Protein AF-A0A2N7QNX6-F1 (afdb_monomer_lite)

Sequence (77 aa):
MGNDLDINHGVDFERALERLQHAAGKIFRQYREAKHRNGDEAEVERLRQAYIDAQCEAESLSSRDEAAIRAVLARPI

Radius of gyration: 18.15 Å; chains: 1; bounding box: 41×20×56 Å

Foldseek 3Di:
DDPPPPDVVVVVLVVVLVVLVVVLVVLVVVLVVCVVVVHDPVSNVVSVVVSVVSVVVSVVSVVVVVVVVVVVVPDDD

Structure (mmCIF, N/CA/C/O backbone):
data_AF-A0A2N7QNX6-F1
#
_entry.id   AF-A0A2N7QNX6-F1
#
loop_
_atom_site.group_PDB
_atom_site.id
_atom_site.type_symbol
_atom_site.label_atom_id
_atom_site.label_a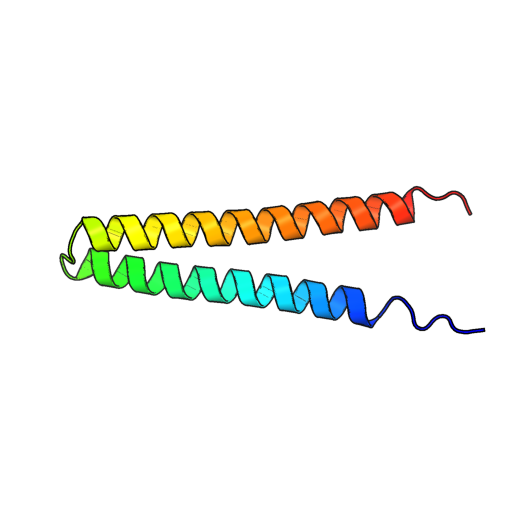lt_id
_atom_site.label_comp_id
_atom_site.label_asym_id
_atom_site.label_entity_id
_atom_site.label_seq_id
_atom_site.pdbx_PDB_ins_code
_atom_site.Cartn_x
_atom_site.Cartn_y
_atom_site.Cartn_z
_atom_site.occupancy
_atom_site.B_iso_or_equiv
_atom_site.auth_seq_id
_atom_site.auth_comp_id
_atom_site.auth_asym_id
_atom_site.auth_atom_id
_atom_site.pdbx_PDB_model_num
ATOM 1 N N . MET A 1 1 ? 9.634 -11.338 -35.827 1.00 42.00 1 MET A N 1
ATOM 2 C CA . MET A 1 1 ? 9.483 -12.240 -34.664 1.00 42.00 1 MET A CA 1
ATOM 3 C C . MET A 1 1 ? 9.118 -11.369 -33.473 1.00 42.00 1 MET A C 1
ATOM 5 O O . MET A 1 1 ? 9.600 -10.246 -33.426 1.00 42.00 1 MET A O 1
ATOM 9 N N . GLY A 1 2 ? 8.164 -11.830 -32.661 1.00 43.41 2 GLY A N 1
ATOM 10 C CA . GLY A 1 2 ? 7.274 -11.022 -31.817 1.00 43.41 2 GLY A CA 1
ATOM 11 C C . GLY A 1 2 ? 7.955 -10.084 -30.824 1.00 43.41 2 GLY A C 1
ATOM 12 O O . GLY A 1 2 ? 8.814 -10.507 -30.060 1.00 43.41 2 GLY A O 1
ATOM 13 N N . ASN A 1 3 ? 7.495 -8.834 -30.828 1.00 41.97 3 ASN A N 1
ATOM 14 C CA . ASN A 1 3 ? 7.811 -7.795 -29.848 1.00 41.97 3 ASN A CA 1
ATOM 15 C C . ASN A 1 3 ? 6.549 -7.496 -29.003 1.00 41.97 3 ASN A C 1
ATOM 17 O O . ASN A 1 3 ? 6.209 -6.349 -28.746 1.00 41.97 3 ASN A O 1
ATOM 21 N N . ASP A 1 4 ? 5.824 -8.549 -28.615 1.00 43.88 4 ASP A N 1
ATOM 22 C CA . ASP A 1 4 ? 4.570 -8.499 -27.837 1.00 43.88 4 ASP A CA 1
ATOM 23 C C . ASP A 1 4 ? 4.807 -8.607 -26.315 1.00 43.88 4 ASP A C 1
ATOM 25 O O . ASP A 1 4 ? 3.896 -8.918 -25.551 1.00 43.88 4 ASP A O 1
ATOM 29 N N . LEU A 1 5 ? 6.043 -8.393 -25.854 1.00 49.56 5 LEU A N 1
ATOM 30 C CA . LEU A 1 5 ? 6.444 -8.720 -24.481 1.00 49.56 5 LEU A CA 1
ATOM 31 C C . LEU A 1 5 ? 6.224 -7.615 -23.435 1.00 49.56 5 LEU A C 1
ATOM 33 O O . LEU A 1 5 ? 6.357 -7.914 -22.255 1.00 49.56 5 LEU A O 1
ATOM 37 N N . ASP A 1 6 ? 5.843 -6.387 -23.799 1.00 50.97 6 ASP A N 1
ATOM 38 C CA . ASP A 1 6 ? 6.044 -5.260 -22.862 1.00 50.97 6 ASP A CA 1
ATOM 39 C C . ASP A 1 6 ? 4.812 -4.396 -22.540 1.00 50.97 6 ASP A C 1
ATOM 41 O O . ASP A 1 6 ? 4.838 -3.612 -21.601 1.00 50.97 6 ASP A O 1
ATOM 45 N N . ILE A 1 7 ? 3.688 -4.539 -23.251 1.00 47.38 7 ILE A N 1
ATOM 46 C CA . ILE A 1 7 ? 2.539 -3.630 -23.040 1.00 47.38 7 ILE A CA 1
ATOM 47 C C . ILE A 1 7 ? 1.653 -4.080 -21.864 1.00 47.38 7 ILE A C 1
ATOM 49 O O . ILE A 1 7 ? 1.086 -3.250 -21.158 1.00 47.38 7 ILE A O 1
ATOM 53 N N . ASN A 1 8 ? 1.547 -5.389 -21.607 1.00 52.28 8 ASN A N 1
ATOM 54 C CA . ASN A 1 8 ? 0.669 -5.899 -20.545 1.00 52.28 8 ASN A CA 1
ATOM 55 C C . ASN A 1 8 ? 1.306 -5.845 -19.147 1.00 52.28 8 ASN A C 1
ATOM 57 O O . ASN A 1 8 ? 0.586 -5.675 -18.169 1.00 52.28 8 ASN A O 1
ATOM 61 N N . HIS A 1 9 ? 2.639 -5.913 -19.036 1.00 53.97 9 HIS A N 1
ATOM 62 C CA . HIS A 1 9 ? 3.320 -5.899 -17.735 1.00 53.97 9 HIS A CA 1
ATOM 63 C C . HIS A 1 9 ? 3.173 -4.559 -16.997 1.00 53.97 9 HIS A C 1
ATOM 65 O O . HIS A 1 9 ? 2.903 -4.567 -15.796 1.00 53.97 9 HIS A O 1
ATOM 71 N N . GLY A 1 10 ? 3.273 -3.427 -17.705 1.00 57.16 10 GLY A N 1
ATOM 72 C CA . GLY A 1 10 ? 3.035 -2.102 -17.119 1.00 57.16 10 GLY A CA 1
ATOM 73 C C . GLY A 1 10 ? 1.583 -1.915 -16.663 1.00 57.16 10 GLY A C 1
ATOM 74 O O . GLY A 1 10 ? 1.333 -1.477 -15.545 1.00 57.16 10 GLY A O 1
ATOM 75 N N . VAL A 1 11 ? 0.616 -2.361 -17.474 1.00 60.41 11 VAL A N 1
ATOM 76 C CA . VAL A 1 11 ? -0.821 -2.264 -17.150 1.00 60.41 11 VAL A CA 1
ATOM 77 C C . VAL A 1 11 ? -1.203 -3.158 -15.964 1.00 60.41 11 VAL A C 1
ATOM 79 O O . VAL A 1 11 ? -2.024 -2.767 -15.130 1.00 60.41 11 VAL A O 1
ATOM 82 N N . ASP A 1 12 ? -0.621 -4.354 -15.857 1.00 74.56 12 ASP A N 1
ATOM 83 C CA . ASP A 1 12 ? -0.844 -5.245 -14.716 1.00 74.56 12 ASP A CA 1
ATOM 84 C C . ASP A 1 12 ? -0.191 -4.716 -13.433 1.00 74.56 12 ASP A C 1
ATOM 86 O O . ASP A 1 12 ? -0.769 -4.856 -12.350 1.00 74.56 12 ASP A O 1
ATOM 90 N N . PHE A 1 13 ? 0.961 -4.050 -13.549 1.00 70.25 13 PHE A N 1
ATOM 91 C CA . PHE A 1 13 ? 1.631 -3.381 -12.440 1.00 70.25 13 PHE A CA 1
ATOM 92 C C . PHE A 1 13 ? 0.828 -2.189 -11.908 1.00 70.25 13 PHE A C 1
ATOM 94 O O . PHE A 1 13 ? 0.513 -2.147 -10.717 1.00 70.25 13 PHE A O 1
ATOM 101 N N . GLU A 1 14 ? 0.429 -1.261 -12.782 1.00 77.56 14 GLU A N 1
ATOM 102 C CA . GLU A 1 14 ? -0.380 -0.095 -12.407 1.00 77.56 14 GLU A CA 1
ATOM 103 C C . GLU A 1 14 ? -1.701 -0.533 -11.762 1.00 77.56 14 GLU A C 1
ATOM 105 O O . GLU A 1 14 ? -2.097 -0.006 -10.722 1.00 77.56 14 GLU A O 1
ATOM 110 N N . ARG A 1 15 ? -2.343 -1.583 -12.294 1.00 77.62 15 ARG A N 1
ATOM 111 C CA . ARG A 1 15 ? -3.549 -2.177 -11.693 1.00 77.62 15 ARG A CA 1
ATOM 112 C C . ARG A 1 15 ? -3.293 -2.830 -10.341 1.00 77.62 15 ARG A C 1
ATOM 114 O O . ARG A 1 15 ? -4.161 -2.767 -9.469 1.00 77.62 15 ARG A O 1
ATOM 121 N N . ALA A 1 16 ? -2.165 -3.513 -10.158 1.00 74.06 16 ALA A N 1
ATOM 122 C CA . ALA A 1 16 ? -1.809 -4.115 -8.876 1.00 74.06 16 ALA A CA 1
ATOM 123 C C . ALA A 1 16 ? -1.543 -3.033 -7.818 1.00 74.06 16 ALA A C 1
ATOM 125 O O . ALA A 1 16 ? -2.072 -3.124 -6.707 1.00 74.06 16 ALA A O 1
ATOM 126 N N . LEU A 1 17 ? -0.819 -1.974 -8.186 1.00 76.56 17 LEU A N 1
ATOM 127 C CA . LEU A 1 17 ? -0.558 -0.827 -7.324 1.00 76.56 17 LEU A CA 1
ATOM 128 C C . LEU A 1 17 ? -1.855 -0.081 -6.970 1.00 76.56 17 LEU A C 1
ATOM 130 O O . LEU A 1 17 ? -2.103 0.195 -5.796 1.00 76.56 17 LEU A O 1
ATOM 134 N N . GLU A 1 18 ? -2.729 0.169 -7.948 1.00 80.50 18 GLU A N 1
ATOM 135 C CA . GLU A 1 18 ? -4.035 0.802 -7.733 1.00 80.50 18 GLU A CA 1
ATOM 136 C C . GLU A 1 18 ? -4.916 -0.027 -6.785 1.00 80.50 18 GLU A C 1
ATOM 138 O O . GLU A 1 18 ? -5.537 0.511 -5.865 1.00 80.50 18 GLU A O 1
ATOM 143 N N . ARG A 1 19 ? -4.933 -1.358 -6.942 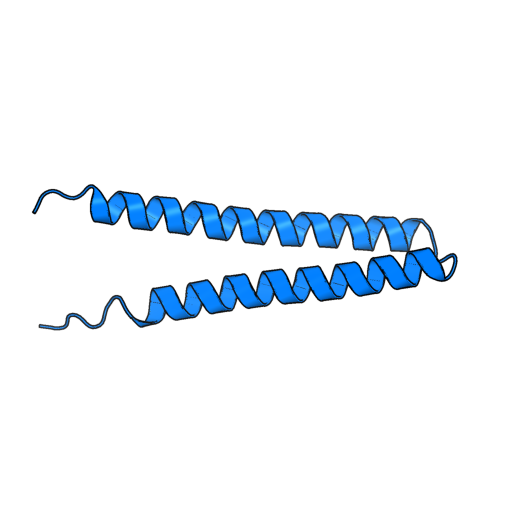1.00 80.38 19 ARG A N 1
ATOM 144 C CA . ARG A 1 19 ? -5.666 -2.263 -6.041 1.00 80.38 19 ARG A CA 1
ATOM 145 C C . ARG A 1 19 ? -5.141 -2.204 -4.610 1.00 80.38 19 ARG A C 1
ATOM 147 O O . ARG A 1 19 ? -5.959 -2.156 -3.690 1.00 80.38 19 ARG A O 1
ATOM 154 N N . LEU A 1 20 ? -3.820 -2.185 -4.422 1.00 79.81 20 LEU A N 1
ATOM 155 C CA . LEU A 1 20 ? -3.194 -2.072 -3.101 1.00 79.81 20 LEU A CA 1
ATOM 156 C C . LEU A 1 20 ? -3.517 -0.725 -2.446 1.00 79.81 20 LEU A C 1
ATOM 158 O O . LEU A 1 20 ? -3.964 -0.689 -1.299 1.00 79.81 20 LEU A O 1
ATOM 162 N N . GLN A 1 21 ? -3.406 0.379 -3.187 1.00 81.06 21 GLN A N 1
ATOM 163 C CA . GLN A 1 21 ? -3.766 1.709 -2.685 1.00 81.06 21 GLN A CA 1
ATOM 164 C C . GLN A 1 21 ? -5.256 1.805 -2.334 1.00 81.06 21 GLN A C 1
ATOM 166 O O . GLN A 1 21 ? -5.632 2.351 -1.293 1.00 81.06 21 GLN A O 1
ATOM 171 N N . HIS A 1 22 ? -6.125 1.227 -3.163 1.00 85.44 22 HIS A N 1
ATOM 172 C CA . HIS A 1 22 ? -7.558 1.192 -2.901 1.00 85.44 22 HIS A CA 1
ATOM 173 C C . HIS A 1 22 ? -7.904 0.332 -1.672 1.00 85.44 22 HIS A C 1
ATOM 175 O O . HIS A 1 22 ? -8.773 0.713 -0.880 1.00 85.44 22 HIS A O 1
ATOM 181 N N . ALA A 1 23 ? -7.215 -0.797 -1.475 1.00 81.00 23 ALA A N 1
ATOM 182 C CA . ALA A 1 23 ? -7.340 -1.623 -0.277 1.00 81.00 23 ALA A CA 1
ATOM 183 C C . ALA A 1 23 ? -6.882 -0.864 0.980 1.00 81.00 23 ALA A C 1
ATOM 185 O O . ALA A 1 23 ? -7.650 -0.777 1.941 1.00 81.00 23 ALA A O 1
ATOM 186 N N . ALA A 1 24 ? -5.717 -0.211 0.940 1.00 80.38 24 ALA A N 1
ATOM 187 C CA . ALA A 1 24 ? -5.228 0.638 2.027 1.00 80.38 24 ALA A CA 1
ATOM 188 C C . ALA A 1 24 ? -6.228 1.762 2.363 1.00 80.38 24 ALA A C 1
ATOM 190 O O . ALA A 1 24 ? -6.569 1.977 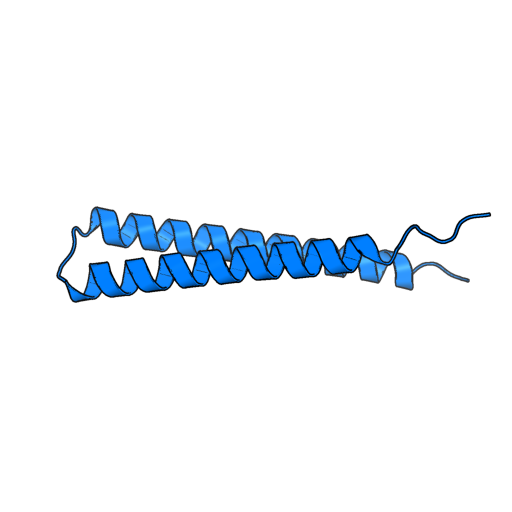3.525 1.00 80.38 24 ALA A O 1
ATOM 191 N N . GLY A 1 25 ? -6.806 2.422 1.353 1.00 81.38 25 GLY A N 1
ATOM 192 C CA . GLY A 1 25 ? -7.831 3.452 1.547 1.00 81.38 25 GLY A CA 1
ATOM 193 C C . GLY A 1 25 ? -9.156 2.932 2.130 1.00 81.38 25 GLY A C 1
ATOM 194 O O . GLY A 1 25 ? -9.880 3.677 2.798 1.00 81.38 25 GLY A O 1
ATOM 195 N N . LYS A 1 26 ? -9.509 1.660 1.904 1.00 87.44 26 LYS A N 1
ATOM 196 C CA . LYS A 1 26 ? -10.650 1.011 2.576 1.00 87.44 26 LYS A CA 1
ATOM 197 C C . LYS A 1 26 ? -10.341 0.728 4.044 1.00 87.44 26 LYS A C 1
ATOM 199 O O . LYS A 1 26 ? -11.152 1.088 4.895 1.00 87.44 26 LYS A O 1
ATOM 204 N N . ILE A 1 27 ? -9.170 0.164 4.333 1.00 85.31 27 ILE A N 1
ATOM 205 C CA . ILE A 1 27 ? -8.729 -0.137 5.702 1.00 85.31 27 ILE A CA 1
ATOM 206 C C . ILE A 1 27 ? -8.621 1.155 6.521 1.00 85.31 27 ILE A C 1
ATOM 208 O O . ILE A 1 27 ? -9.114 1.218 7.642 1.00 85.31 27 ILE A O 1
ATOM 212 N N . PHE A 1 28 ? -8.090 2.234 5.940 1.00 80.88 28 PHE A N 1
ATOM 213 C CA . PHE A 1 28 ? -8.019 3.536 6.607 1.00 80.88 28 PHE A CA 1
ATOM 214 C C . PHE A 1 28 ? -9.401 4.110 6.948 1.00 80.88 28 PHE A C 1
ATOM 216 O O . PHE A 1 28 ? -9.592 4.687 8.020 1.00 80.88 28 PHE A O 1
ATOM 223 N N . ARG A 1 29 ? -10.389 3.943 6.058 1.00 86.75 29 ARG A N 1
ATOM 224 C CA . ARG A 1 29 ? -11.774 4.351 6.341 1.00 86.75 29 ARG A CA 1
ATOM 225 C C . ARG A 1 29 ? -12.362 3.556 7.503 1.00 86.75 29 ARG A C 1
ATOM 227 O O . ARG A 1 29 ? -12.915 4.171 8.408 1.00 86.75 29 ARG A O 1
ATOM 234 N N . GLN A 1 30 ? -12.160 2.240 7.526 1.00 81.94 30 GLN A N 1
ATOM 235 C CA . GLN A 1 30 ? -12.591 1.380 8.633 1.00 81.94 30 GLN A CA 1
ATOM 236 C C . GLN A 1 30 ? -11.898 1.756 9.949 1.00 81.94 30 GLN A C 1
ATOM 238 O O . GLN A 1 30 ? -12.567 1.918 10.964 1.00 81.94 30 GLN A O 1
ATOM 243 N N . TYR A 1 31 ? -10.582 1.991 9.926 1.00 78.81 31 TYR A N 1
ATOM 244 C CA . TYR A 1 31 ? -9.822 2.495 11.075 1.00 78.81 31 TYR A CA 1
ATOM 245 C C . TYR A 1 31 ? -10.409 3.809 11.600 1.00 78.81 31 TYR A C 1
ATOM 247 O O . TYR A 1 31 ? -10.629 3.972 12.801 1.00 78.81 31 TYR A O 1
ATOM 255 N N . ARG A 1 32 ? -10.699 4.755 10.698 1.00 84.69 32 ARG A N 1
ATOM 256 C CA . ARG A 1 32 ? -11.258 6.061 11.057 1.00 84.69 32 ARG A CA 1
ATOM 257 C C . ARG A 1 32 ? -12.651 5.932 11.670 1.00 84.69 32 ARG A C 1
ATOM 259 O O . ARG A 1 32 ? -12.941 6.645 12.627 1.00 84.69 32 ARG A O 1
ATOM 266 N N . GLU A 1 33 ? -13.492 5.042 11.149 1.00 85.25 33 GLU A N 1
ATOM 267 C CA . GLU A 1 33 ? -14.823 4.758 11.697 1.00 85.25 33 GLU A CA 1
ATOM 268 C C . GLU A 1 33 ? -14.752 4.073 13.067 1.00 85.25 33 GLU A C 1
ATOM 270 O O . GLU A 1 33 ? -15.442 4.508 13.991 1.00 85.25 33 GLU A O 1
ATOM 275 N N . ALA A 1 34 ? -13.885 3.0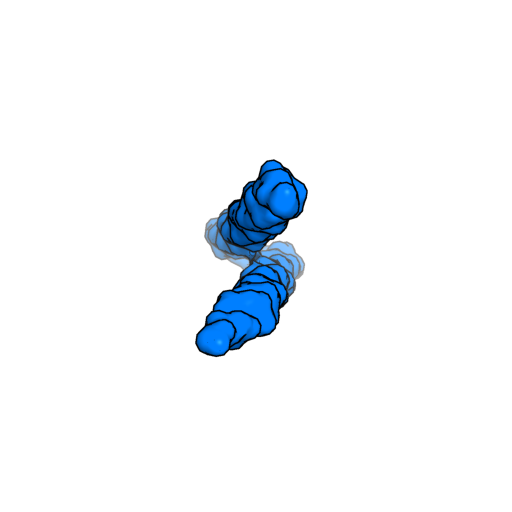68 13.225 1.00 80.56 34 ALA A N 1
ATOM 276 C CA . ALA A 1 34 ? -13.650 2.385 14.495 1.00 80.56 34 ALA A CA 1
ATOM 277 C C . ALA A 1 34 ? -13.160 3.372 15.566 1.00 80.56 34 ALA A C 1
ATOM 279 O O . ALA A 1 34 ? -13.730 3.448 16.653 1.00 80.56 34 ALA A O 1
ATOM 280 N N . LYS A 1 35 ? -12.191 4.228 15.223 1.00 77.00 35 LYS A N 1
ATOM 281 C CA . LYS A 1 35 ? -11.682 5.277 16.115 1.00 77.00 35 LYS A CA 1
ATOM 282 C C . LYS A 1 35 ? -12.754 6.304 16.496 1.00 77.00 35 LYS A C 1
ATOM 284 O O . LYS A 1 35 ? -12.799 6.740 17.640 1.00 77.00 35 LYS A O 1
ATOM 289 N N . HIS A 1 36 ? -13.624 6.697 15.561 1.00 83.19 36 HIS A N 1
ATOM 290 C CA . HIS A 1 36 ? -14.687 7.675 15.830 1.00 83.19 36 HIS A CA 1
ATOM 291 C C . HIS A 1 36 ? -15.822 7.134 16.705 1.00 83.19 36 HIS A C 1
ATOM 293 O O . HIS A 1 36 ? -16.492 7.919 17.373 1.00 83.19 36 HIS A O 1
ATOM 299 N N . ARG A 1 37 ? -16.068 5.821 16.685 1.00 81.31 37 ARG A N 1
ATOM 300 C CA . ARG A 1 37 ? -17.165 5.185 17.430 1.00 81.31 37 ARG A CA 1
ATOM 301 C C . ARG A 1 37 ? -16.776 4.714 18.837 1.00 81.31 37 ARG A C 1
ATOM 303 O O . ARG A 1 37 ? -17.587 4.037 19.457 1.00 81.31 37 ARG A O 1
ATOM 310 N N . ASN A 1 38 ? -15.582 5.057 19.343 1.00 67.38 38 ASN A N 1
ATOM 311 C CA . ASN A 1 38 ? -14.980 4.390 20.511 1.00 67.38 38 ASN A CA 1
ATOM 312 C C . ASN A 1 38 ? -14.976 2.858 20.338 1.00 67.38 38 ASN A C 1
ATOM 314 O O . ASN A 1 38 ? -15.337 2.114 21.247 1.00 67.38 38 ASN A O 1
ATOM 318 N N . GLY A 1 39 ? -14.631 2.394 19.133 1.00 65.31 39 GLY A N 1
ATOM 319 C CA . GLY A 1 39 ? -14.438 0.976 18.852 1.00 65.31 39 GLY A CA 1
ATOM 320 C C . GLY A 1 39 ? -13.299 0.394 19.687 1.00 65.31 39 GLY A C 1
ATOM 321 O O . GLY A 1 39 ? -12.422 1.126 20.147 1.00 65.31 39 GLY A O 1
ATOM 322 N N . ASP A 1 40 ? -13.340 -0.923 19.876 1.00 79.44 40 ASP A N 1
ATOM 323 C CA . ASP A 1 40 ? -12.349 -1.688 20.632 1.00 79.44 40 ASP A CA 1
ATOM 324 C C . ASP A 1 40 ? -10.913 -1.311 20.224 1.00 79.44 40 ASP A C 1
ATOM 326 O O . ASP A 1 40 ? -10.565 -1.311 19.040 1.00 79.44 40 ASP A O 1
ATOM 330 N N . GLU A 1 41 ? -10.070 -0.981 21.202 1.00 81.12 41 GLU A N 1
ATOM 331 C CA . GLU A 1 41 ? -8.695 -0.521 20.971 1.00 81.12 41 GLU A CA 1
ATOM 332 C C . GLU A 1 41 ? -7.877 -1.585 20.221 1.00 81.12 41 GLU A C 1
ATOM 334 O O . GLU A 1 41 ? -7.081 -1.261 19.336 1.00 81.12 41 GLU A O 1
ATOM 339 N N . ALA A 1 42 ? -8.158 -2.869 20.474 1.00 85.69 42 ALA A N 1
ATOM 340 C CA . ALA A 1 42 ? -7.538 -3.979 19.757 1.00 85.69 42 ALA A CA 1
ATOM 341 C C . ALA A 1 42 ? -8.006 -4.096 18.294 1.00 85.69 42 ALA A C 1
ATOM 343 O O . ALA A 1 42 ? -7.288 -4.630 17.447 1.00 85.69 42 ALA A O 1
ATOM 344 N N . GLU A 1 43 ? -9.204 -3.620 17.956 1.00 81.44 43 GLU A N 1
ATOM 345 C CA . GLU A 1 43 ? -9.682 -3.541 16.573 1.00 81.44 43 GLU A CA 1
ATOM 346 C C . GLU A 1 43 ? -9.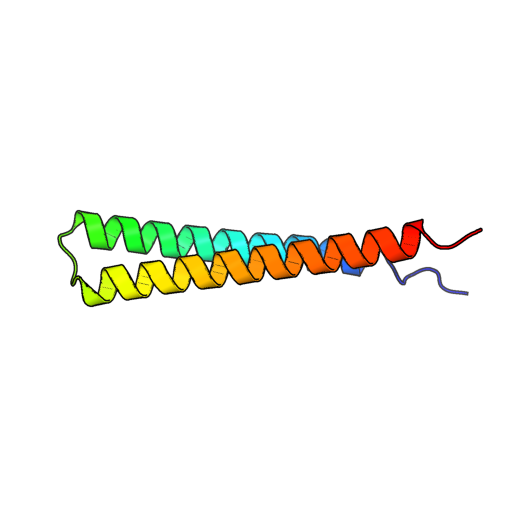068 -2.344 15.840 1.00 81.44 43 GLU A C 1
ATOM 348 O O . GLU A 1 43 ? -8.613 -2.479 14.702 1.00 81.44 43 GLU A O 1
ATOM 353 N N . VAL A 1 44 ? -8.955 -1.202 16.521 1.00 82.06 44 VAL A N 1
ATOM 354 C CA . VAL A 1 44 ? -8.279 -0.005 16.005 1.00 82.06 44 VAL A CA 1
ATOM 355 C C . VAL A 1 44 ? -6.806 -0.295 15.696 1.00 82.06 44 VAL A C 1
ATOM 357 O O . VAL A 1 44 ? -6.337 0.058 14.612 1.00 82.06 44 VAL A O 1
ATOM 360 N N . GLU A 1 45 ? -6.085 -0.974 16.592 1.00 86.88 45 GLU A N 1
ATOM 361 C CA . GLU A 1 45 ? -4.674 -1.310 16.368 1.00 86.88 45 GLU A CA 1
ATOM 362 C C . GLU A 1 45 ? -4.499 -2.372 15.269 1.00 86.88 45 GLU A C 1
ATOM 364 O O . GLU A 1 45 ? -3.611 -2.241 14.425 1.00 86.88 45 GLU A O 1
ATOM 369 N N . ARG A 1 46 ? -5.398 -3.365 15.175 1.00 85.56 46 ARG A N 1
ATOM 370 C CA . ARG A 1 46 ? -5.393 -4.331 14.058 1.00 85.56 46 ARG A CA 1
ATOM 371 C C . ARG A 1 46 ? -5.592 -3.655 12.703 1.00 85.56 46 ARG A C 1
ATOM 373 O O . ARG A 1 46 ? -4.862 -3.953 11.760 1.00 85.56 46 ARG A O 1
ATOM 380 N N . LEU A 1 47 ? -6.551 -2.733 12.598 1.00 82.50 47 LEU A N 1
ATOM 381 C CA . LEU A 1 47 ? -6.801 -1.985 11.361 1.00 82.50 47 LEU A CA 1
ATOM 382 C C . LEU A 1 47 ? -5.632 -1.057 11.013 1.00 82.50 47 LEU A C 1
ATOM 384 O O . LEU A 1 47 ? -5.306 -0.886 9.839 1.00 82.50 47 LEU A O 1
ATOM 388 N N . ARG A 1 48 ? -4.970 -0.485 12.022 1.00 84.12 48 ARG A N 1
ATOM 389 C CA . ARG A 1 48 ? -3.764 0.322 11.829 1.00 84.12 48 ARG A CA 1
ATOM 390 C C . ARG A 1 48 ? -2.608 -0.510 11.275 1.00 84.12 48 ARG A C 1
ATOM 392 O O . ARG A 1 48 ? -1.990 -0.077 10.306 1.00 84.12 48 ARG A O 1
ATOM 399 N N . GLN A 1 49 ? -2.338 -1.684 11.844 1.00 87.25 49 GLN A N 1
ATOM 400 C CA . GLN A 1 49 ? -1.276 -2.564 11.352 1.00 87.25 49 GLN A CA 1
ATOM 401 C C . GLN A 1 49 ? -1.564 -3.028 9.920 1.00 87.25 49 GLN A C 1
ATOM 403 O O . GLN A 1 49 ? -0.707 -2.891 9.055 1.00 87.25 49 GLN A O 1
ATOM 408 N N . ALA A 1 50 ? -2.802 -3.443 9.632 1.00 84.75 50 ALA A N 1
ATOM 409 C CA . ALA A 1 50 ? -3.207 -3.845 8.284 1.00 84.75 50 ALA A CA 1
ATOM 410 C C . ALA A 1 50 ? -3.056 -2.714 7.248 1.00 84.75 50 ALA A C 1
ATOM 412 O O . ALA A 1 50 ? -2.743 -2.965 6.085 1.00 84.75 50 ALA A O 1
ATOM 413 N N . TYR A 1 51 ? -3.268 -1.459 7.657 1.00 81.31 51 TYR A N 1
ATOM 414 C CA . TYR A 1 51 ? -3.011 -0.302 6.803 1.00 81.31 51 TYR A CA 1
ATOM 415 C C . TYR A 1 51 ? -1.515 -0.117 6.521 1.00 81.31 51 TYR A C 1
ATOM 417 O O . TYR A 1 51 ? -1.145 0.109 5.371 1.00 81.31 51 TYR A O 1
ATOM 425 N N . ILE A 1 52 ? -0.665 -0.229 7.548 1.00 86.81 52 ILE A N 1
ATOM 426 C CA . ILE A 1 52 ? 0.795 -0.123 7.409 1.00 86.81 52 ILE A CA 1
ATOM 427 C C . ILE A 1 52 ? 1.322 -1.224 6.485 1.00 86.81 52 ILE A C 1
ATOM 429 O O . ILE A 1 52 ? 2.063 -0.923 5.554 1.00 86.81 52 ILE A O 1
ATOM 433 N N . ASP A 1 53 ? 0.886 -2.468 6.684 1.00 87.62 53 ASP A N 1
ATOM 434 C CA . ASP A 1 53 ? 1.308 -3.606 5.865 1.00 87.62 53 ASP A CA 1
ATOM 435 C C . ASP A 1 53 ? 0.945 -3.383 4.386 1.00 87.62 53 ASP A C 1
ATOM 437 O O . ASP A 1 53 ? 1.795 -3.523 3.506 1.00 87.62 53 ASP A O 1
ATOM 441 N N . ALA A 1 54 ? -0.279 -2.918 4.109 1.00 82.00 54 ALA A N 1
ATOM 442 C CA . ALA A 1 54 ? -0.718 -2.595 2.751 1.00 82.00 54 ALA A CA 1
ATOM 443 C C . ALA A 1 54 ? 0.082 -1.438 2.117 1.00 82.00 54 ALA A C 1
ATOM 445 O O . ALA A 1 54 ? 0.329 -1.447 0.908 1.00 82.00 54 ALA A O 1
ATOM 446 N N . GLN A 1 55 ? 0.505 -0.442 2.907 1.00 84.06 55 GLN A N 1
ATOM 447 C CA . GLN A 1 55 ? 1.390 0.619 2.418 1.00 84.06 55 GLN A CA 1
ATOM 448 C C . GLN A 1 55 ? 2.797 0.095 2.110 1.00 84.06 55 GLN A C 1
ATOM 450 O O . GLN A 1 55 ? 3.336 0.416 1.051 1.00 84.06 55 GLN A O 1
ATOM 455 N N . CYS A 1 56 ? 3.366 -0.741 2.981 1.00 87.31 56 CYS A N 1
ATOM 456 C CA . CYS A 1 56 ? 4.672 -1.356 2.754 1.00 87.31 56 CYS A CA 1
ATOM 457 C C . CYS A 1 56 ? 4.672 -2.266 1.517 1.00 87.31 56 CYS A C 1
ATOM 459 O O . CYS A 1 56 ? 5.635 -2.261 0.751 1.00 87.31 56 CYS A O 1
ATOM 461 N N . GLU A 1 57 ? 3.594 -3.019 1.278 1.00 82.62 57 GLU A N 1
ATOM 462 C CA . GLU A 1 57 ? 3.447 -3.822 0.059 1.00 82.62 57 GLU A CA 1
ATOM 463 C C . GLU A 1 57 ? 3.419 -2.951 -1.203 1.00 82.62 57 GLU A C 1
ATOM 465 O O . GLU A 1 57 ? 4.109 -3.262 -2.177 1.00 82.62 57 GLU A O 1
ATOM 470 N N . ALA A 1 58 ? 2.684 -1.834 -1.183 1.00 81.25 58 ALA A N 1
ATOM 471 C CA . ALA A 1 58 ? 2.636 -0.893 -2.302 1.00 81.25 58 ALA A CA 1
ATOM 472 C C . ALA A 1 58 ? 4.005 -0.238 -2.576 1.00 81.25 58 ALA A C 1
ATOM 474 O O . ALA A 1 58 ? 4.418 -0.127 -3.731 1.00 81.25 58 ALA A O 1
ATOM 475 N N . GLU A 1 59 ? 4.734 0.154 -1.530 1.00 83.69 59 GLU A N 1
ATOM 476 C CA . GLU A 1 59 ? 6.080 0.732 -1.641 1.00 83.69 59 GLU A CA 1
ATOM 477 C C . GLU A 1 59 ? 7.106 -0.286 -2.161 1.00 83.69 59 GLU A C 1
ATOM 479 O O . GLU A 1 59 ? 7.920 0.025 -3.037 1.00 83.69 59 GLU A O 1
ATOM 484 N N . SER A 1 60 ? 7.040 -1.530 -1.675 1.00 83.44 60 SER A N 1
ATOM 485 C CA . SER A 1 60 ? 7.892 -2.623 -2.153 1.00 83.44 60 SER A CA 1
ATOM 486 C C . SER A 1 60 ? 7.645 -2.916 -3.631 1.00 83.44 60 SER A C 1
ATOM 488 O O . SER A 1 60 ? 8.594 -3.103 -4.397 1.00 83.44 60 SER A O 1
ATOM 490 N N . LEU A 1 61 ? 6.375 -2.912 -4.044 1.00 78.50 61 LEU A N 1
ATOM 491 C CA . LEU A 1 61 ? 5.984 -3.086 -5.434 1.00 78.50 61 LEU A CA 1
ATOM 492 C C . LEU A 1 61 ? 6.532 -1.936 -6.301 1.00 78.50 61 LEU A C 1
ATOM 494 O O . LEU A 1 61 ? 7.210 -2.205 -7.290 1.00 78.50 61 LEU A O 1
ATOM 498 N N . SER A 1 62 ? 6.363 -0.681 -5.870 1.00 78.31 62 SER A N 1
ATOM 499 C CA . SER A 1 62 ? 6.921 0.507 -6.541 1.00 78.31 62 SER A CA 1
ATOM 500 C C . SER A 1 62 ? 8.441 0.457 -6.702 1.00 78.31 62 SER A C 1
ATOM 502 O O . SER A 1 62 ? 8.967 0.768 -7.768 1.00 78.31 62 SER A O 1
ATOM 504 N N . SER A 1 63 ? 9.156 0.036 -5.660 1.00 80.56 63 SER A N 1
ATOM 505 C CA . SER A 1 63 ? 10.622 -0.014 -5.665 1.00 80.56 63 SER A CA 1
ATOM 506 C C . SER A 1 63 ? 11.166 -1.082 -6.621 1.00 80.56 63 SER A C 1
ATOM 508 O O . SER A 1 63 ? 12.213 -0.900 -7.245 1.00 80.56 63 SER A O 1
ATOM 510 N N . ARG A 1 64 ? 10.462 -2.217 -6.747 1.00 78.81 64 ARG A N 1
ATOM 511 C CA . ARG A 1 64 ? 10.823 -3.296 -7.682 1.00 78.81 64 ARG A CA 1
ATOM 512 C C . ARG A 1 64 ? 10.684 -2.859 -9.136 1.00 78.81 64 ARG A C 1
ATOM 514 O O . ARG A 1 64 ? 11.545 -3.202 -9.944 1.00 78.81 64 ARG A O 1
ATOM 521 N N . ASP A 1 65 ? 9.636 -2.106 -9.446 1.00 78.62 65 ASP A N 1
ATOM 522 C CA . ASP A 1 65 ? 9.409 -1.572 -10.788 1.00 78.62 65 ASP A CA 1
ATOM 523 C C . ASP A 1 65 ? 10.458 -0.526 -11.169 1.00 78.62 65 ASP A C 1
ATOM 525 O O . ASP A 1 65 ? 11.094 -0.638 -12.215 1.00 78.62 65 ASP A O 1
ATOM 529 N N . GLU A 1 66 ? 10.773 0.401 -10.260 1.00 77.31 66 GLU A N 1
ATOM 530 C CA . GLU A 1 66 ? 11.846 1.373 -10.483 1.00 77.31 66 GLU A CA 1
ATOM 531 C C . GLU A 1 66 ? 13.192 0.684 -10.774 1.00 77.31 66 GLU A C 1
ATOM 533 O O . GLU A 1 66 ? 13.922 1.076 -11.691 1.00 77.31 66 GLU A O 1
ATOM 538 N N . ALA A 1 67 ? 13.523 -0.373 -10.025 1.00 78.81 67 ALA A N 1
ATOM 539 C CA . ALA A 1 67 ? 14.736 -1.152 -10.252 1.00 78.81 67 ALA A CA 1
ATOM 540 C C . ALA A 1 67 ? 14.733 -1.852 -11.624 1.00 78.81 67 ALA A C 1
ATOM 542 O O . ALA A 1 67 ? 15.760 -1.854 -12.310 1.00 78.81 67 ALA A O 1
ATOM 543 N N . ALA A 1 68 ? 13.593 -2.409 -12.043 1.00 73.62 68 ALA A N 1
ATOM 544 C CA . ALA A 1 68 ? 13.438 -3.043 -13.350 1.00 73.62 68 ALA A CA 1
ATOM 545 C C . ALA A 1 68 ? 13.592 -2.027 -14.497 1.00 73.62 68 ALA A C 1
ATOM 547 O O . ALA A 1 68 ? 14.364 -2.268 -15.429 1.00 73.62 68 ALA A O 1
ATOM 548 N N . ILE A 1 69 ? 12.952 -0.858 -14.390 1.00 72.81 69 ILE A N 1
ATOM 549 C CA . ILE A 1 69 ? 13.060 0.236 -15.367 1.00 72.81 69 ILE A CA 1
ATOM 550 C C . ILE A 1 69 ? 14.511 0.720 -15.479 1.00 72.81 69 ILE A C 1
ATOM 552 O O . ILE A 1 69 ? 15.051 0.823 -16.584 1.00 72.81 69 ILE A O 1
ATOM 556 N N . ARG A 1 70 ? 15.187 0.965 -14.347 1.00 75.62 70 ARG A N 1
ATOM 557 C CA . ARG A 1 70 ? 16.604 1.372 -14.336 1.00 75.62 70 ARG A CA 1
ATOM 558 C C . ARG A 1 70 ? 17.501 0.337 -15.020 1.00 75.62 70 ARG A C 1
ATOM 560 O O . ARG A 1 70 ? 18.410 0.722 -15.751 1.00 75.62 70 ARG A O 1
ATOM 567 N N . ALA A 1 71 ? 17.250 -0.956 -14.814 1.00 74.31 71 ALA A N 1
ATOM 568 C CA . ALA A 1 71 ? 18.025 -2.026 -15.440 1.00 74.31 71 ALA A CA 1
ATOM 569 C C . ALA A 1 71 ? 17.860 -2.064 -16.970 1.00 74.31 71 ALA A C 1
ATOM 571 O O . ALA A 1 71 ? 18.835 -2.316 -17.679 1.00 74.31 71 ALA A O 1
ATOM 572 N N . VAL A 1 72 ? 16.656 -1.786 -17.484 1.00 72.06 72 VAL A N 1
ATOM 573 C CA . VAL A 1 72 ? 16.401 -1.679 -18.930 1.00 72.06 72 VAL A CA 1
ATOM 574 C C . VAL A 1 72 ? 17.115 -0.463 -19.520 1.00 72.06 72 VAL A C 1
ATOM 576 O O . VAL A 1 72 ? 17.824 -0.604 -20.514 1.00 72.06 72 VAL A O 1
ATOM 579 N N . LEU A 1 73 ? 16.996 0.708 -18.885 1.00 72.31 73 LEU A N 1
ATOM 580 C CA . LEU A 1 73 ? 17.632 1.949 -19.349 1.00 72.31 73 LEU A CA 1
ATOM 581 C C . LEU A 1 73 ? 19.169 1.909 -19.291 1.00 72.31 73 LEU A C 1
ATOM 583 O O . LEU A 1 73 ? 19.829 2.611 -20.051 1.00 72.31 73 LEU A O 1
ATOM 587 N N . ALA A 1 74 ? 19.746 1.098 -18.402 1.00 79.44 74 ALA A N 1
ATOM 588 C CA . ALA A 1 74 ? 21.193 0.944 -18.259 1.00 79.44 74 ALA A CA 1
ATOM 589 C C . ALA A 1 74 ? 21.835 0.014 -19.307 1.00 79.44 74 ALA A C 1
ATOM 591 O O . ALA A 1 74 ? 23.062 -0.111 -19.331 1.00 79.44 74 ALA A O 1
ATOM 592 N N . ARG A 1 75 ? 21.053 -0.664 -20.162 1.00 69.62 75 ARG A N 1
ATOM 593 C CA . ARG A 1 75 ? 21.606 -1.511 -21.228 1.00 69.62 75 ARG A CA 1
ATOM 594 C C . ARG A 1 75 ? 22.171 -0.638 -22.359 1.00 69.62 75 ARG A C 1
ATOM 596 O O . ARG A 1 75 ? 21.418 0.152 -22.926 1.00 69.62 75 ARG A O 1
ATOM 603 N N . PRO A 1 76 ? 23.465 -0.769 -22.713 1.00 59.69 76 PRO A N 1
ATOM 604 C CA . PRO A 1 76 ? 24.007 -0.090 -23.883 1.00 59.69 76 PRO A CA 1
ATOM 605 C C . PRO A 1 76 ? 23.371 -0.664 -25.155 1.00 59.69 76 PRO A C 1
ATOM 607 O O . PRO A 1 76 ? 23.180 -1.878 -25.262 1.00 59.69 76 PRO A O 1
ATOM 610 N N . ILE A 1 77 ? 23.023 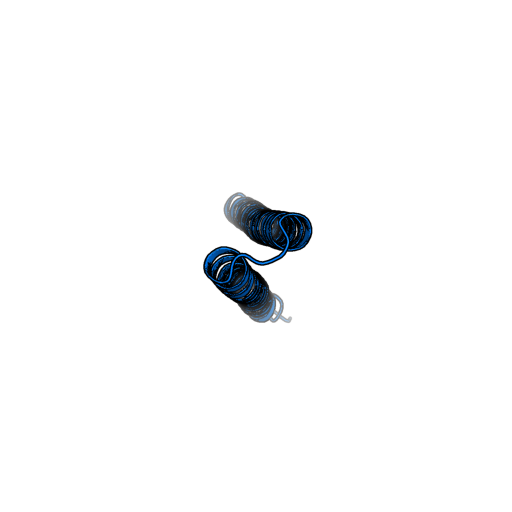0.241 -26.070 1.00 59.09 77 ILE A N 1
ATOM 611 C CA . ILE A 1 77 ? 22.441 -0.038 -27.392 1.00 59.09 77 ILE A CA 1
ATOM 612 C C . ILE A 1 77 ? 23.477 -0.663 -28.325 1.00 59.09 77 ILE A C 1
ATOM 614 O O . ILE A 1 77 ? 24.638 -0.193 -28.294 1.00 59.09 77 ILE A O 1
#

Secondary structure (DSSP, 8-state):
----SSHHHHHHHHHHHHHHHHHHHHHHHHHHHHHHTT--HHHHHHHHHHHHHHHHHHHHHHHHHHHHHHHHHTS--

pLDDT: mean 75.19, std 12.17, range [41.97, 87.62]